Protein AF-A0A7N0VK54-F1 (afdb_monomer_lite)

pLDDT: mean 70.04, std 14.69, range [25.31, 85.12]

Organism: Kalanchoe fedtschenkoi (NCBI:txid63787)

Sequence (113 aa):
MLLTQDEGVKAFLANLTSQLSEWLESGKLQRIVLVIMSKATGEVLERWNFSIETDGEVVEKGVSRGKSDKEIMREIQAIMRQIASSITYLPCLDEPCNSLSDLSDKLHLNVTS

Foldseek 3Di:
DDDDPDPLLVVVVVVVVVVVVVCQLQVNDAKDWDFKAFPVPRHTLDIDIDGDGHDVCCSVVVDDPDDDPVVVVVVVVVVVVVVVVVVVVRPPPPGDIQDSSNVSVVPPDPPPD

Secondary structure (DSSP, 8-state):
------HHHHHHHHHHHHHHHHHHHTT---EEEEEEEBTTT--EEEEEEEE----HHHHHH-------HHHHHHHHHHHHHHHHHHHTTSPP--S-BPPHHHHHHH-S-----

Structure (mmCIF, N/CA/C/O backbone):
data_AF-A0A7N0VK54-F1
#
_entry.id   AF-A0A7N0VK54-F1
#
loop_
_atom_site.group_PDB
_atom_site.id
_atom_site.type_symbol
_atom_site.label_atom_id
_atom_site.label_alt_id
_atom_site.label_comp_id
_atom_site.label_asym_id
_atom_site.label_entity_id
_atom_site.label_seq_id
_atom_site.pdbx_PDB_ins_code
_atom_site.Cartn_x
_atom_site.Cartn_y
_atom_site.Cartn_z
_atom_site.occupancy
_atom_site.B_iso_or_equiv
_atom_site.auth_seq_id
_atom_site.auth_comp_id
_atom_site.auth_asym_id
_atom_site.auth_atom_id
_atom_site.pdbx_PDB_model_num
ATOM 1 N N . MET A 1 1 ? -5.542 15.893 -0.527 1.00 56.19 1 MET A N 1
ATOM 2 C CA . MET A 1 1 ? -4.994 14.628 0.002 1.00 56.19 1 MET A CA 1
ATOM 3 C C . MET A 1 1 ? -4.829 14.822 1.494 1.00 56.19 1 MET A C 1
ATOM 5 O O . MET A 1 1 ? -4.182 15.792 1.869 1.00 56.19 1 MET A O 1
ATOM 9 N N . LEU A 1 2 ? -5.486 14.009 2.324 1.00 61.12 2 LEU A N 1
ATOM 10 C CA . LEU A 1 2 ? -5.244 14.060 3.765 1.00 61.12 2 LEU A CA 1
ATOM 11 C C . LEU A 1 2 ? -3.861 13.471 4.041 1.00 61.12 2 LEU A C 1
ATOM 13 O O . LEU A 1 2 ? -3.521 12.409 3.528 1.00 61.12 2 LEU A O 1
ATOM 17 N N . LEU A 1 3 ? -3.069 14.196 4.817 1.00 70.50 3 LEU A N 1
ATOM 18 C CA . LEU A 1 3 ? -1.756 13.779 5.286 1.00 70.50 3 LEU A CA 1
ATOM 19 C C . LEU A 1 3 ? -1.846 13.649 6.801 1.00 70.50 3 LEU A C 1
ATOM 21 O O . LEU A 1 3 ? -2.445 14.502 7.460 1.00 70.50 3 LEU A O 1
ATOM 25 N N . THR A 1 4 ? -1.265 12.584 7.347 1.00 75.06 4 THR A N 1
ATOM 26 C CA . THR A 1 4 ? -1.141 12.454 8.801 1.00 75.06 4 THR A CA 1
ATOM 27 C C . THR A 1 4 ? -0.277 13.593 9.351 1.00 75.06 4 THR A C 1
ATOM 29 O O . THR A 1 4 ? 0.704 13.996 8.721 1.00 75.06 4 THR A O 1
ATOM 32 N N . GLN A 1 5 ? -0.644 14.128 10.515 1.00 79.62 5 GLN A N 1
ATOM 33 C CA . GLN A 1 5 ? 0.162 15.114 11.245 1.00 79.62 5 GLN A CA 1
ATOM 34 C C . GLN A 1 5 ? 0.949 14.491 12.401 1.00 79.62 5 GLN A C 1
ATOM 36 O O . GLN A 1 5 ? 1.809 15.157 12.964 1.00 79.62 5 GLN A O 1
ATOM 41 N N . ASP A 1 6 ? 0.692 13.222 12.719 1.00 80.75 6 ASP A N 1
ATOM 42 C CA . ASP A 1 6 ? 1.386 12.509 13.784 1.00 80.75 6 ASP A CA 1
ATOM 43 C C . ASP A 1 6 ? 2.809 12.130 13.352 1.00 80.75 6 ASP A C 1
ATOM 45 O O . ASP A 1 6 ? 2.999 11.409 12.370 1.00 80.75 6 ASP A O 1
ATOM 49 N N . GLU A 1 7 ? 3.809 12.629 14.076 1.00 83.25 7 GLU A N 1
ATOM 50 C CA . GLU A 1 7 ? 5.223 12.412 13.750 1.00 83.25 7 GLU A CA 1
ATOM 51 C C . GLU A 1 7 ? 5.658 10.949 13.921 1.00 83.25 7 GLU A C 1
ATOM 53 O O . GLU A 1 7 ? 6.497 10.472 13.157 1.00 83.25 7 GLU A O 1
ATOM 58 N N . GLY A 1 8 ? 5.056 10.202 14.852 1.00 77.19 8 GLY A N 1
ATOM 59 C CA . GLY A 1 8 ? 5.342 8.777 15.036 1.00 77.19 8 GLY A CA 1
ATOM 60 C C . GLY A 1 8 ? 4.877 7.951 13.838 1.00 77.19 8 GLY A C 1
ATOM 61 O O . GLY A 1 8 ? 5.640 7.162 13.279 1.00 77.19 8 GLY A O 1
ATOM 62 N N . VAL A 1 9 ? 3.653 8.199 13.368 1.00 75.12 9 VAL A N 1
ATOM 63 C CA . VAL A 1 9 ? 3.105 7.572 12.160 1.00 75.12 9 VAL A CA 1
ATOM 64 C C . VAL A 1 9 ? 3.897 7.994 10.924 1.00 75.12 9 VAL A C 1
ATOM 66 O O . VAL A 1 9 ? 4.175 7.150 10.075 1.00 75.12 9 VAL A O 1
ATOM 69 N N . LYS A 1 10 ? 4.305 9.266 10.809 1.00 78.75 10 LYS A N 1
ATOM 70 C CA . LYS A 1 10 ? 5.169 9.713 9.703 1.00 78.75 10 LYS A CA 1
ATOM 71 C C . LYS A 1 10 ? 6.501 8.970 9.691 1.00 78.75 10 LYS A C 1
ATOM 73 O O . LYS A 1 10 ? 6.901 8.495 8.632 1.00 78.75 10 LYS A O 1
ATOM 78 N N . ALA A 1 11 ? 7.166 8.843 10.839 1.00 80.94 11 ALA A N 1
ATOM 79 C CA . ALA A 1 11 ? 8.442 8.142 10.951 1.00 80.94 11 ALA A CA 1
ATOM 80 C C . ALA A 1 11 ? 8.306 6.651 10.602 1.00 80.94 11 ALA A C 1
ATOM 82 O O . ALA A 1 11 ? 9.110 6.113 9.840 1.00 80.94 11 ALA A O 1
ATOM 83 N N . PHE A 1 12 ? 7.247 6.001 11.089 1.00 79.81 12 PHE A N 1
ATOM 84 C CA . PHE A 1 12 ? 6.935 4.615 10.751 1.00 79.81 12 PHE A CA 1
ATOM 85 C C . PHE A 1 12 ? 6.685 4.431 9.248 1.00 79.81 12 PHE A C 1
ATOM 87 O O . PHE A 1 12 ? 7.296 3.566 8.619 1.00 79.81 12 PHE A O 1
ATOM 94 N N . LEU A 1 13 ? 5.843 5.281 8.649 1.00 81.00 13 LEU A N 1
ATOM 95 C CA . LEU A 1 13 ? 5.578 5.258 7.210 1.00 81.00 13 LEU A CA 1
ATOM 96 C C . LEU A 1 13 ? 6.841 5.540 6.397 1.00 81.00 13 LEU A C 1
ATOM 98 O O . LEU A 1 13 ? 7.041 4.896 5.372 1.00 81.00 13 LEU A O 1
ATOM 102 N N . ALA A 1 14 ? 7.711 6.449 6.840 1.00 81.56 14 ALA A N 1
ATOM 103 C CA . ALA A 1 14 ? 8.974 6.732 6.166 1.00 81.56 14 ALA A CA 1
ATOM 104 C C . ALA A 1 14 ? 9.902 5.506 6.170 1.00 81.56 14 ALA A C 1
ATOM 106 O O . ALA A 1 14 ? 10.429 5.134 5.121 1.00 81.56 14 ALA A O 1
ATOM 107 N N . ASN A 1 15 ? 10.041 4.831 7.316 1.00 82.50 15 ASN A N 1
ATOM 108 C CA . ASN A 1 15 ? 10.852 3.619 7.426 1.00 82.50 15 ASN A CA 1
ATOM 109 C C . ASN A 1 15 ? 10.288 2.464 6.581 1.00 82.50 15 ASN A C 1
ATOM 111 O O . ASN A 1 15 ? 11.037 1.780 5.885 1.00 82.50 15 ASN A O 1
ATOM 115 N N . LEU A 1 16 ? 8.964 2.278 6.589 1.00 83.62 16 LEU A N 1
ATOM 116 C CA . LEU A 1 16 ? 8.302 1.307 5.716 1.00 83.62 16 LEU A CA 1
ATOM 117 C C . LEU A 1 16 ? 8.508 1.644 4.238 1.00 83.62 16 LEU A C 1
ATOM 119 O O . LEU A 1 16 ? 8.867 0.770 3.459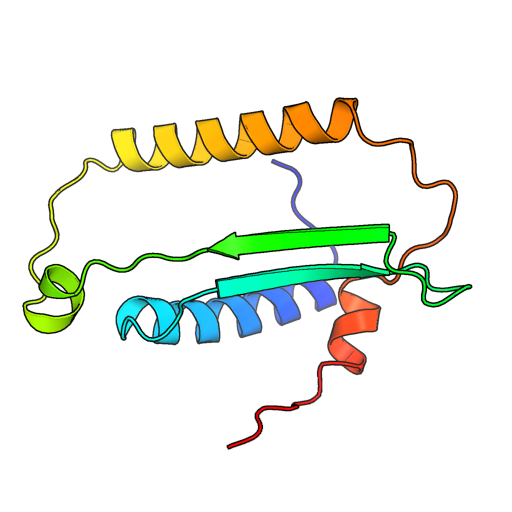 1.00 83.62 16 LEU A O 1
ATOM 123 N N . THR A 1 17 ? 8.313 2.903 3.846 1.00 83.25 17 THR A N 1
ATOM 124 C CA . THR A 1 17 ? 8.444 3.332 2.445 1.00 83.25 17 THR A CA 1
ATOM 125 C C . THR A 1 17 ? 9.870 3.125 1.937 1.00 83.25 17 THR A C 1
ATOM 127 O O . THR A 1 17 ? 10.047 2.715 0.795 1.00 83.25 17 THR A O 1
ATOM 130 N N . SER A 1 18 ? 10.879 3.323 2.792 1.00 83.75 18 SER A N 1
ATOM 131 C CA . SER A 1 18 ? 12.278 3.024 2.465 1.00 83.75 18 SER A CA 1
ATOM 132 C C . SER A 1 18 ? 12.483 1.547 2.110 1.00 83.75 18 SER A C 1
ATOM 134 O O . SER A 1 18 ? 13.074 1.243 1.077 1.00 83.75 18 SER A O 1
ATOM 136 N N . GLN A 1 19 ? 11.966 0.626 2.930 1.00 80.62 19 GLN A N 1
ATOM 137 C CA . GLN A 1 19 ? 12.074 -0.819 2.676 1.00 80.62 19 GLN A CA 1
ATOM 138 C C . GLN A 1 19 ? 11.270 -1.242 1.441 1.00 80.62 19 GLN A C 1
ATOM 140 O O . GLN A 1 19 ? 11.725 -2.049 0.632 1.00 80.62 19 GLN A O 1
ATOM 145 N N . LEU A 1 20 ? 10.082 -0.658 1.260 1.00 83.25 20 LEU A N 1
AT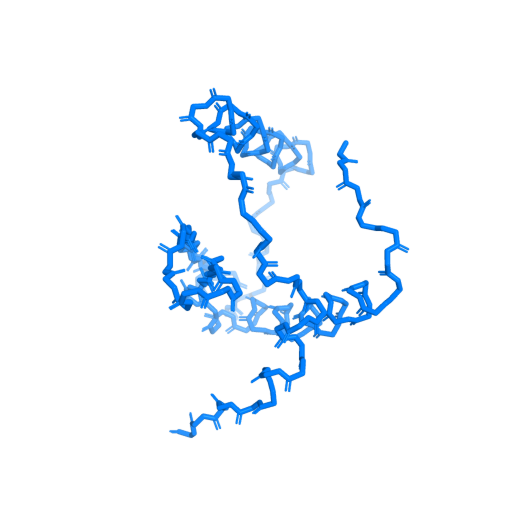OM 146 C CA . LEU A 1 20 ? 9.246 -0.919 0.093 1.00 83.25 20 LEU A CA 1
ATOM 147 C C . LEU A 1 20 ? 9.917 -0.457 -1.204 1.00 83.25 20 LEU A C 1
ATOM 149 O O . LEU A 1 20 ? 9.805 -1.168 -2.197 1.00 83.25 20 LEU A O 1
ATOM 153 N N . SER A 1 21 ? 10.628 0.678 -1.205 1.00 82.81 21 SER A N 1
ATOM 154 C CA . SER A 1 21 ? 11.370 1.153 -2.385 1.00 82.81 21 SER A CA 1
ATOM 155 C C . SER A 1 21 ? 12.420 0.133 -2.821 1.00 82.81 21 SER A C 1
ATOM 157 O O . SER A 1 21 ? 12.451 -0.252 -3.986 1.00 82.81 21 SER A O 1
ATOM 159 N N . GLU A 1 22 ? 13.206 -0.392 -1.878 1.00 83.31 22 GLU A N 1
ATOM 160 C CA . GLU A 1 22 ? 14.231 -1.404 -2.163 1.00 83.31 22 GLU A CA 1
ATOM 161 C C . GLU A 1 22 ? 13.622 -2.700 -2.736 1.00 83.31 22 GLU A C 1
ATOM 163 O O . GLU A 1 22 ? 14.136 -3.296 -3.691 1.00 83.31 22 GLU A O 1
ATOM 168 N N . TRP A 1 23 ? 12.488 -3.149 -2.192 1.00 83.69 23 TRP A N 1
ATOM 169 C CA . TRP A 1 23 ? 11.810 -4.352 -2.683 1.00 83.69 23 TRP A CA 1
ATOM 170 C C . TRP A 1 23 ? 11.083 -4.145 -4.014 1.00 83.69 23 TRP A C 1
ATOM 172 O O . TRP A 1 23 ? 10.975 -5.092 -4.796 1.00 83.69 23 TRP A O 1
ATOM 182 N N . LEU A 1 24 ? 10.603 -2.931 -4.288 1.00 82.06 24 LEU A N 1
ATOM 183 C CA . LEU A 1 24 ? 10.023 -2.555 -5.578 1.00 82.06 24 LEU A CA 1
ATOM 184 C C . LEU A 1 24 ? 11.093 -2.509 -6.670 1.00 82.06 24 LEU A C 1
ATOM 186 O O . LEU A 1 24 ? 10.901 -3.105 -7.726 1.00 82.06 24 LEU A O 1
ATOM 190 N N . GLU A 1 25 ? 12.226 -1.859 -6.401 1.00 80.19 25 GLU A N 1
ATOM 191 C CA . GLU A 1 25 ? 13.346 -1.737 -7.343 1.00 80.19 25 GLU A CA 1
ATOM 192 C C . GLU A 1 25 ? 13.973 -3.094 -7.667 1.00 80.19 25 GLU A C 1
ATOM 194 O O . GLU A 1 25 ? 14.290 -3.378 -8.819 1.00 80.19 25 GLU A O 1
ATOM 199 N N . SER A 1 26 ? 14.089 -3.972 -6.667 1.00 80.19 26 SER A N 1
ATOM 200 C CA . SER A 1 26 ? 14.567 -5.344 -6.870 1.00 80.19 26 SER A CA 1
ATOM 201 C C . SER A 1 26 ? 13.515 -6.294 -7.457 1.00 80.19 26 SER A C 1
ATOM 203 O O . SER A 1 26 ? 13.814 -7.468 -7.677 1.00 80.19 26 SER A O 1
ATOM 205 N N . GLY A 1 27 ? 12.281 -5.828 -7.685 1.00 79.56 27 GLY A N 1
ATOM 206 C CA . GLY A 1 27 ? 11.183 -6.636 -8.219 1.00 79.56 27 GLY A CA 1
ATOM 207 C C . GLY A 1 27 ? 10.682 -7.743 -7.284 1.00 79.56 27 GLY A C 1
ATOM 208 O O . GLY A 1 27 ? 9.922 -8.606 -7.716 1.00 79.56 27 GLY A O 1
ATOM 209 N N . LYS A 1 28 ? 11.091 -7.743 -6.009 1.00 78.62 28 LYS A N 1
ATOM 210 C CA . LYS A 1 28 ? 10.765 -8.789 -5.023 1.00 78.62 28 LYS A CA 1
ATOM 211 C C . LYS A 1 28 ? 9.405 -8.591 -4.356 1.00 78.62 28 LYS A C 1
ATOM 213 O O . LYS A 1 28 ? 8.879 -9.520 -3.745 1.00 78.62 28 LYS A O 1
ATOM 218 N N . LEU A 1 29 ? 8.835 -7.392 -4.448 1.00 82.69 29 LEU A N 1
ATOM 219 C CA . LEU A 1 29 ? 7.559 -7.072 -3.824 1.00 82.69 29 LEU A CA 1
ATOM 220 C C . LEU A 1 29 ? 6.374 -7.490 -4.705 1.00 82.69 29 LEU A C 1
ATOM 222 O O . LEU A 1 29 ? 6.137 -6.897 -5.750 1.00 82.69 29 LEU A O 1
ATOM 226 N N . GLN A 1 30 ? 5.597 -8.472 -4.244 1.00 82.88 30 GLN A N 1
ATOM 227 C CA . GLN A 1 30 ? 4.438 -9.001 -4.984 1.00 82.88 30 GLN A CA 1
ATOM 228 C C . GLN A 1 30 ? 3.084 -8.557 -4.415 1.00 82.88 30 GLN A C 1
ATOM 230 O O . GLN A 1 30 ? 2.077 -8.533 -5.123 1.00 82.88 30 GLN A O 1
ATOM 235 N N . ARG A 1 31 ? 3.013 -8.248 -3.114 1.00 85.12 31 ARG A N 1
ATOM 236 C CA . ARG A 1 31 ? 1.753 -7.897 -2.448 1.0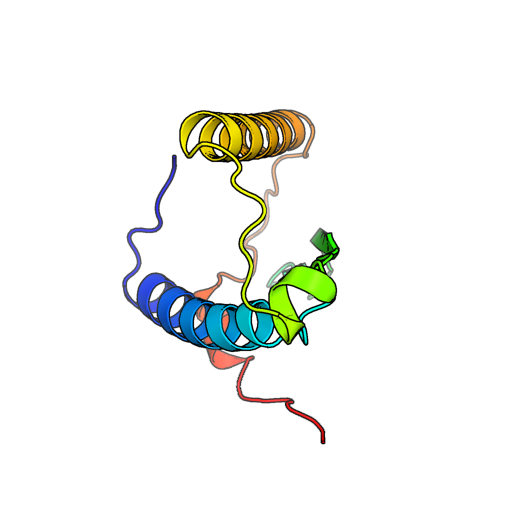0 85.12 31 ARG A CA 1
ATOM 237 C C . ARG A 1 31 ? 1.985 -7.103 -1.168 1.00 85.12 31 ARG A C 1
ATOM 239 O O . ARG A 1 31 ? 2.834 -7.476 -0.366 1.00 85.12 31 ARG A O 1
ATOM 246 N N . ILE A 1 32 ? 1.161 -6.083 -0.938 1.00 84.00 32 ILE A N 1
ATOM 247 C CA . ILE A 1 32 ? 1.018 -5.400 0.355 1.00 84.00 32 ILE A CA 1
ATOM 248 C C . ILE A 1 32 ? -0.401 -5.643 0.870 1.00 84.00 32 ILE A C 1
ATOM 250 O O . ILE A 1 32 ? -1.367 -5.492 0.125 1.00 84.00 32 ILE A O 1
ATOM 254 N N . VAL A 1 33 ? -0.540 -6.010 2.145 1.00 83.44 33 VAL A N 1
ATOM 255 C CA . VAL A 1 33 ? -1.846 -6.166 2.798 1.00 83.44 33 VAL A CA 1
ATOM 256 C C . VAL A 1 33 ? -1.926 -5.222 3.991 1.00 83.44 33 VAL A C 1
ATOM 258 O O . VAL A 1 33 ? -1.143 -5.350 4.927 1.00 83.44 33 VAL A O 1
ATOM 261 N N . LEU A 1 34 ? -2.881 -4.292 3.969 1.00 79.56 34 LEU A N 1
ATOM 262 C CA . LEU A 1 34 ? -3.190 -3.416 5.098 1.00 79.56 34 LEU A CA 1
ATOM 263 C C . LEU A 1 34 ? -4.444 -3.938 5.800 1.00 79.56 34 LEU A C 1
ATOM 265 O O . LEU A 1 34 ? -5.506 -4.050 5.189 1.00 79.56 34 LEU A O 1
ATOM 269 N N . VAL A 1 35 ? -4.314 -4.269 7.081 1.00 79.75 35 VAL A N 1
ATOM 270 C CA . VAL A 1 35 ? -5.414 -4.779 7.905 1.00 79.75 35 VAL A CA 1
ATOM 271 C C . VAL A 1 35 ? -5.764 -3.737 8.959 1.00 79.75 35 VAL A C 1
ATOM 273 O O . VAL A 1 35 ? -4.905 -3.333 9.739 1.00 79.75 35 VAL A O 1
ATOM 276 N N . ILE A 1 36 ? -7.028 -3.328 8.992 1.00 80.12 36 ILE A N 1
ATOM 277 C CA . ILE A 1 36 ? -7.595 -2.458 10.020 1.00 80.12 36 ILE A CA 1
ATOM 278 C C . ILE A 1 36 ? -8.423 -3.341 10.944 1.00 80.12 36 ILE A C 1
ATOM 280 O O . ILE A 1 36 ? -9.303 -4.072 10.491 1.00 80.12 36 ILE A O 1
ATOM 284 N N . MET A 1 37 ? -8.115 -3.304 12.239 1.00 79.06 37 MET A N 1
ATOM 285 C CA . MET A 1 37 ? -8.766 -4.143 13.247 1.00 79.06 37 MET A CA 1
ATOM 286 C C . MET A 1 37 ? -9.306 -3.294 14.394 1.00 79.06 37 MET A C 1
ATOM 288 O O . MET A 1 37 ? -8.647 -2.328 14.803 1.00 79.06 37 MET A O 1
ATOM 292 N N . SER A 1 38 ? -10.452 -3.692 14.951 1.00 75.69 38 SER A N 1
ATOM 293 C CA . SER A 1 38 ? -11.008 -3.095 16.169 1.00 75.69 38 SER A CA 1
ATOM 294 C C . SER A 1 38 ? -10.044 -3.308 17.335 1.00 75.69 38 SER A C 1
ATOM 296 O O . SER A 1 38 ? -9.495 -4.399 17.526 1.00 75.69 38 SER A O 1
ATOM 298 N N . LYS A 1 39 ? -9.813 -2.259 18.129 1.00 73.19 39 LYS A N 1
ATOM 299 C CA . LYS A 1 39 ? -8.957 -2.344 19.319 1.00 73.19 39 LYS A CA 1
ATOM 300 C C . LYS A 1 39 ? -9.633 -3.112 20.455 1.00 73.19 39 LYS A C 1
ATOM 302 O O . LYS A 1 39 ? -8.943 -3.749 21.245 1.00 73.19 39 LYS A O 1
ATOM 307 N N . ALA A 1 40 ? -10.964 -3.058 20.523 1.00 74.56 40 ALA A N 1
ATOM 308 C CA . ALA A 1 40 ? -11.750 -3.673 21.587 1.00 74.56 40 ALA A CA 1
ATOM 309 C C . ALA A 1 40 ? -11.945 -5.180 21.375 1.00 74.56 40 ALA A C 1
ATOM 311 O O . ALA A 1 40 ? -11.774 -5.958 22.311 1.00 74.56 40 ALA A O 1
ATOM 312 N N . THR A 1 41 ? -12.281 -5.593 20.149 1.00 78.06 41 THR A N 1
ATOM 313 C CA . THR A 1 41 ? -12.639 -6.989 19.844 1.00 78.06 41 THR A CA 1
ATOM 314 C C . THR A 1 41 ? -11.520 -7.766 19.154 1.00 78.06 41 THR A C 1
ATOM 316 O O . THR A 1 41 ? -11.536 -8.994 19.153 1.00 78.06 41 THR A O 1
ATOM 319 N N . GLY A 1 42 ? -10.539 -7.074 18.561 1.00 76.88 42 GLY A N 1
ATOM 320 C CA . GLY A 1 42 ? -9.533 -7.694 17.694 1.00 76.88 42 GLY A CA 1
ATOM 321 C C . GLY A 1 42 ? -10.087 -8.154 16.341 1.00 76.88 42 GLY A C 1
ATOM 322 O O . GLY A 1 42 ? -9.371 -8.802 15.580 1.00 76.88 42 GLY A O 1
ATOM 323 N N . GLU A 1 43 ? -11.344 -7.832 16.029 1.00 77.56 43 GLU A N 1
ATOM 324 C CA . GLU A 1 43 ? -11.982 -8.185 14.765 1.00 77.56 43 GLU A CA 1
ATOM 325 C C . GLU A 1 43 ? -11.388 -7.386 13.601 1.00 77.56 43 GLU A C 1
ATOM 327 O O . GLU A 1 43 ? -11.075 -6.201 13.736 1.00 77.56 43 GLU A O 1
ATOM 332 N N . VAL A 1 44 ? -11.236 -8.034 12.444 1.00 77.75 44 VAL A N 1
ATOM 333 C CA . VAL A 1 44 ? -10.791 -7.380 11.209 1.00 77.75 44 VAL A CA 1
ATOM 334 C C . VAL A 1 44 ? -11.958 -6.598 10.620 1.00 77.75 44 VAL A C 1
ATOM 336 O O . VAL A 1 44 ? -12.896 -7.190 10.099 1.00 77.75 44 VAL A O 1
ATOM 339 N N . LEU A 1 45 ? -11.860 -5.273 10.672 1.00 78.50 45 LEU A N 1
ATOM 340 C CA . LEU A 1 45 ? -12.856 -4.357 10.125 1.00 78.50 45 LEU A CA 1
ATOM 341 C C . LEU A 1 45 ? -12.628 -4.138 8.630 1.00 78.50 45 LEU A C 1
ATOM 343 O O . LEU A 1 45 ? -13.566 -4.175 7.841 1.00 78.50 45 LEU A O 1
ATOM 347 N N . GLU A 1 46 ? -11.367 -3.972 8.221 1.00 76.19 46 GLU A N 1
ATOM 348 C CA . GLU A 1 46 ? -11.014 -3.810 6.813 1.00 76.19 46 GLU A CA 1
ATOM 349 C C . GLU A 1 46 ? -9.730 -4.558 6.462 1.00 76.19 46 GLU A C 1
ATOM 351 O O . GLU A 1 46 ? -8.785 -4.647 7.250 1.00 76.19 46 GLU A O 1
ATOM 356 N N . ARG A 1 47 ? -9.675 -5.086 5.238 1.00 81.31 47 ARG A N 1
ATOM 357 C CA . ARG A 1 47 ? -8.482 -5.730 4.686 1.00 81.31 47 ARG A CA 1
ATOM 358 C C . ARG A 1 47 ? -8.278 -5.287 3.247 1.00 81.31 47 ARG A C 1
ATOM 360 O O . ARG A 1 47 ? -8.987 -5.717 2.341 1.00 81.31 47 ARG A O 1
ATOM 367 N N . TRP A 1 48 ? -7.253 -4.479 3.045 1.00 79.94 48 TRP A N 1
ATOM 368 C CA . TRP A 1 48 ? -6.883 -3.930 1.754 1.00 79.94 48 TRP A CA 1
ATOM 369 C C . TRP A 1 48 ? -5.734 -4.745 1.179 1.00 79.94 48 TRP A C 1
ATOM 371 O O . TRP A 1 48 ? -4.648 -4.785 1.752 1.00 79.94 48 TRP A O 1
ATOM 381 N N . ASN A 1 49 ? -5.985 -5.414 0.055 1.00 82.88 49 ASN A N 1
ATOM 382 C CA . ASN A 1 49 ? -4.981 -6.202 -0.650 1.00 82.88 49 ASN A CA 1
ATOM 383 C C . ASN A 1 49 ? -4.510 -5.432 -1.883 1.00 82.88 49 ASN A C 1
ATOM 385 O O . ASN A 1 49 ? -5.278 -5.228 -2.821 1.00 82.88 49 ASN A O 1
ATOM 389 N N . PHE A 1 50 ? -3.240 -5.051 -1.895 1.00 81.69 50 PHE A N 1
ATOM 390 C CA . PHE A 1 50 ? -2.582 -4.408 -3.023 1.00 81.69 50 PHE A CA 1
ATOM 391 C C . PHE A 1 50 ? -1.682 -5.438 -3.700 1.00 81.69 50 PHE A C 1
ATOM 393 O O . PHE A 1 50 ? -0.660 -5.832 -3.140 1.00 81.69 50 PHE A O 1
ATOM 400 N N . SER A 1 51 ? -2.083 -5.917 -4.878 1.00 84.12 51 SER A N 1
ATOM 401 C CA . SER A 1 51 ? -1.226 -6.756 -5.722 1.00 84.12 51 SER A CA 1
ATOM 402 C C . SER A 1 51 ? -0.252 -5.864 -6.481 1.00 84.12 51 SER A C 1
ATOM 404 O O . SER A 1 51 ? -0.660 -4.828 -7.004 1.00 84.12 51 SER A O 1
ATOM 406 N N . ILE A 1 52 ? 1.019 -6.248 -6.515 1.00 84.75 52 ILE A N 1
ATOM 407 C CA . ILE A 1 52 ? 2.085 -5.473 -7.143 1.00 84.75 52 ILE A CA 1
ATOM 408 C C . ILE A 1 52 ? 2.693 -6.329 -8.241 1.00 84.75 52 ILE A C 1
ATOM 410 O O . ILE A 1 52 ? 3.133 -7.452 -8.002 1.00 84.75 52 ILE A O 1
ATOM 414 N N . GLU A 1 53 ? 2.688 -5.781 -9.448 1.00 81.69 53 GLU A N 1
ATOM 415 C CA . GLU A 1 53 ? 3.259 -6.405 -10.632 1.00 81.69 53 GLU A CA 1
ATOM 416 C C . GLU A 1 53 ? 4.402 -5.523 -11.119 1.00 81.69 53 GLU A C 1
ATOM 418 O O . GLU A 1 53 ? 4.202 -4.374 -11.520 1.00 81.69 53 GLU A O 1
ATOM 423 N N . THR A 1 54 ? 5.617 -6.054 -11.033 1.00 77.56 54 THR A N 1
ATOM 424 C CA . THR A 1 54 ? 6.829 -5.417 -11.539 1.00 77.56 54 THR A CA 1
ATOM 425 C C . THR A 1 54 ? 7.190 -6.022 -12.888 1.00 77.56 54 THR A C 1
ATOM 427 O O . THR A 1 54 ? 7.096 -7.230 -13.110 1.00 77.56 54 THR A O 1
ATOM 430 N N . ASP A 1 55 ? 7.589 -5.166 -13.824 1.00 77.56 55 ASP A N 1
ATOM 431 C CA . ASP A 1 55 ? 8.021 -5.610 -15.142 1.00 77.56 55 ASP A CA 1
ATOM 432 C C . ASP A 1 55 ? 9.454 -6.147 -15.050 1.00 77.56 55 ASP A C 1
ATOM 434 O O . ASP A 1 55 ? 10.408 -5.378 -14.916 1.00 77.56 55 ASP A O 1
ATOM 438 N N . GLY A 1 56 ? 9.603 -7.472 -15.107 1.00 68.94 56 GLY A N 1
ATOM 439 C CA . GLY A 1 56 ? 10.901 -8.139 -14.999 1.00 68.94 56 GLY A CA 1
ATOM 440 C C . GLY A 1 56 ? 11.920 -7.666 -16.041 1.00 68.94 56 GLY A C 1
ATOM 441 O O . GLY A 1 56 ? 13.111 -7.628 -15.744 1.00 68.94 56 GLY A O 1
ATOM 442 N N . GLU A 1 57 ? 11.483 -7.213 -17.225 1.00 68.31 57 GLU A N 1
ATOM 443 C CA . GLU A 1 57 ? 12.409 -6.653 -18.216 1.00 68.31 57 GLU A CA 1
ATOM 444 C C . GLU A 1 57 ? 13.005 -5.315 -17.767 1.00 68.31 57 GLU A C 1
ATOM 446 O O . GLU A 1 57 ? 14.167 -5.034 -18.059 1.00 68.31 57 GLU A O 1
ATOM 451 N N . VAL A 1 58 ? 12.229 -4.495 -17.053 1.00 71.25 58 VAL A N 1
ATOM 452 C CA . VAL A 1 58 ? 12.688 -3.211 -16.505 1.00 71.25 58 VAL A CA 1
ATOM 453 C C . VAL A 1 58 ? 13.631 -3.451 -15.328 1.00 71.25 58 VAL A C 1
ATOM 455 O O . VAL A 1 58 ? 14.657 -2.782 -15.231 1.00 71.25 58 VAL A O 1
ATOM 458 N N . VAL A 1 59 ? 13.320 -4.436 -14.480 1.00 68.81 59 VAL A N 1
ATOM 459 C CA . VAL A 1 59 ? 14.142 -4.814 -13.319 1.00 68.81 59 VAL A CA 1
ATOM 460 C C . VAL A 1 59 ? 15.496 -5.391 -13.753 1.00 68.81 59 VAL A C 1
ATOM 462 O O . VAL A 1 59 ? 16.520 -5.024 -13.186 1.00 68.81 59 VAL A O 1
ATOM 465 N N . GLU A 1 60 ? 15.538 -6.246 -14.783 1.00 66.44 60 GLU A N 1
ATOM 466 C CA . GLU A 1 60 ? 16.794 -6.869 -15.233 1.00 66.44 60 GLU A CA 1
ATOM 467 C C . GLU A 1 60 ? 17.626 -5.996 -16.179 1.00 66.44 60 GLU A C 1
ATOM 469 O O . GLU A 1 60 ? 18.855 -6.016 -16.113 1.00 66.44 60 GLU A O 1
ATOM 474 N N . LYS A 1 61 ? 16.987 -5.243 -17.086 1.00 67.06 61 LYS A N 1
ATOM 475 C CA . LYS A 1 61 ? 17.705 -4.467 -18.117 1.00 67.06 61 LYS A CA 1
ATOM 476 C C . LYS A 1 61 ? 17.870 -2.991 -17.756 1.00 67.06 61 LYS A C 1
ATOM 478 O O . LYS A 1 61 ? 18.569 -2.280 -18.474 1.00 67.06 61 LYS A O 1
ATOM 483 N N . GLY A 1 62 ? 17.207 -2.505 -16.703 1.00 62.50 62 GLY A N 1
ATOM 484 C CA . GLY A 1 62 ? 17.218 -1.092 -16.307 1.00 62.50 62 GLY A CA 1
ATOM 485 C C . GLY A 1 62 ? 16.606 -0.145 -17.348 1.00 62.50 62 GLY A C 1
ATOM 486 O O . GLY A 1 62 ? 16.746 1.072 -17.239 1.00 62.50 62 GLY A O 1
ATOM 487 N N . VAL A 1 63 ? 15.948 -0.677 -18.383 1.00 58.50 63 VAL A N 1
ATOM 488 C CA . VAL A 1 63 ? 15.340 0.127 -19.446 1.00 58.50 63 VAL A CA 1
ATOM 489 C C . VAL A 1 63 ? 13.952 0.535 -18.983 1.00 58.50 63 VAL A C 1
ATOM 491 O O . VAL A 1 63 ? 13.019 -0.265 -19.015 1.00 58.50 63 VAL A O 1
ATOM 494 N N . SER A 1 64 ? 13.799 1.784 -18.548 1.00 63.22 64 SER A N 1
ATOM 495 C CA . SER A 1 64 ? 12.484 2.322 -18.213 1.00 63.22 64 SER A CA 1
ATOM 496 C C . SER A 1 64 ? 11.603 2.354 -19.466 1.00 63.22 64 SE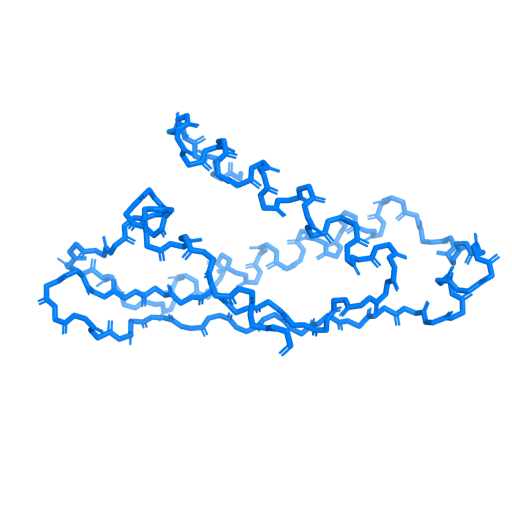R A C 1
ATOM 498 O O . SER A 1 64 ? 11.931 2.972 -20.481 1.00 63.22 64 SER A O 1
ATOM 500 N N . ARG A 1 65 ? 10.445 1.684 -19.415 1.00 62.62 65 ARG A N 1
ATOM 501 C CA . ARG A 1 65 ? 9.374 1.938 -20.385 1.00 62.62 65 ARG A CA 1
ATOM 502 C C . ARG A 1 65 ? 8.866 3.346 -20.088 1.00 62.62 65 ARG A C 1
ATOM 504 O O . ARG A 1 65 ? 8.202 3.560 -19.080 1.00 62.62 65 ARG A O 1
ATOM 511 N N . GLY A 1 66 ? 9.269 4.313 -20.910 1.00 58.69 66 GLY A N 1
ATOM 512 C CA . GLY A 1 66 ? 8.981 5.732 -20.714 1.00 58.69 66 GLY A CA 1
ATOM 513 C C . GLY A 1 66 ? 7.483 6.034 -20.744 1.00 58.69 66 GLY A C 1
ATOM 514 O O . GLY A 1 66 ? 6.951 6.412 -21.783 1.00 58.69 66 GLY A O 1
ATOM 515 N N . LYS A 1 67 ? 6.801 5.883 -19.606 1.00 72.12 67 LYS A N 1
ATOM 516 C CA . LYS A 1 67 ? 5.526 6.553 -19.343 1.00 72.12 67 LYS A CA 1
ATOM 517 C C . LYS A 1 67 ? 5.824 7.995 -18.959 1.00 72.12 67 LYS A C 1
ATOM 519 O O . LYS A 1 67 ? 6.769 8.260 -18.219 1.00 72.12 67 LYS A O 1
ATOM 524 N N . SER A 1 68 ? 5.022 8.933 -19.448 1.00 77.38 68 SER A N 1
ATOM 525 C CA . SER A 1 68 ? 5.176 10.327 -19.037 1.00 77.38 68 SER A CA 1
ATOM 526 C C . SER A 1 68 ?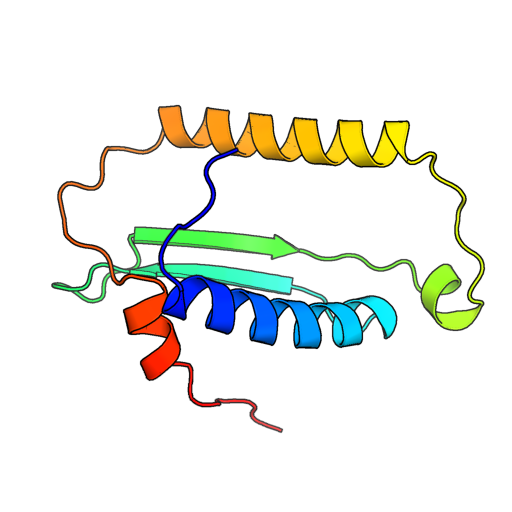 4.728 10.516 -17.583 1.00 77.38 68 SER A C 1
ATOM 528 O O . SER A 1 68 ? 3.736 9.919 -17.158 1.00 77.38 68 SER A O 1
ATOM 530 N N . ASP A 1 69 ? 5.374 11.420 -16.839 1.00 77.69 69 ASP A N 1
ATOM 531 C CA . ASP A 1 69 ? 4.950 11.784 -15.474 1.00 77.69 69 ASP A CA 1
ATOM 532 C C . ASP A 1 69 ? 3.463 12.166 -15.420 1.00 77.69 69 ASP A C 1
ATOM 534 O O . ASP A 1 69 ? 2.755 11.871 -14.459 1.00 77.69 69 ASP A O 1
ATOM 538 N N . LYS A 1 70 ? 2.950 12.778 -16.496 1.00 77.06 70 LYS A N 1
ATOM 539 C CA . LYS A 1 70 ? 1.536 13.148 -16.629 1.00 77.06 70 LYS A CA 1
ATOM 540 C C . LYS A 1 70 ? 0.605 11.937 -16.637 1.00 77.06 70 LYS A C 1
ATOM 542 O O . LYS A 1 70 ? -0.478 12.021 -16.062 1.00 77.06 70 LYS A O 1
ATOM 547 N N . GLU A 1 71 ? 0.978 10.847 -17.297 1.00 76.88 71 GLU A N 1
ATOM 548 C CA . GLU A 1 71 ? 0.186 9.612 -17.303 1.00 76.88 71 GLU A CA 1
ATOM 549 C C . GLU A 1 71 ? 0.244 8.919 -15.946 1.00 76.88 71 GLU A C 1
ATOM 551 O O . GLU A 1 71 ? -0.806 8.572 -15.409 1.00 76.88 71 GL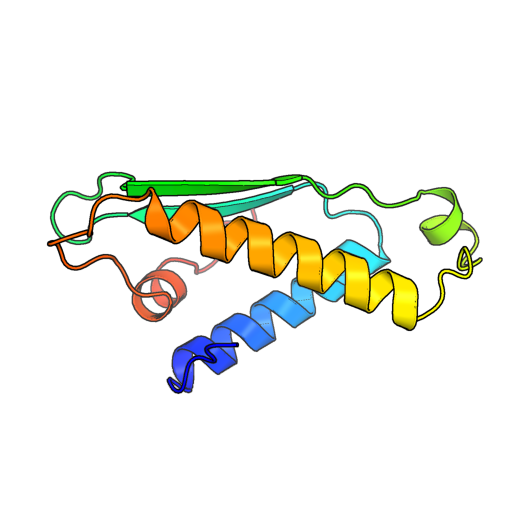U A O 1
ATOM 556 N N . ILE A 1 72 ? 1.432 8.843 -15.337 1.00 81.19 72 ILE A N 1
ATOM 557 C CA . ILE A 1 72 ? 1.621 8.282 -13.991 1.00 81.19 72 ILE A CA 1
ATOM 558 C C . ILE A 1 72 ? 0.755 9.039 -12.975 1.00 81.19 72 ILE A C 1
ATOM 560 O O . ILE A 1 72 ? -0.021 8.438 -12.231 1.00 81.19 72 ILE A O 1
ATOM 564 N N . MET A 1 73 ? 0.806 10.374 -12.980 1.00 75.81 73 MET A N 1
ATOM 565 C CA . MET A 1 73 ? -0.008 11.190 -12.077 1.00 75.81 73 MET A CA 1
ATOM 566 C C . MET A 1 73 ? -1.512 11.024 -12.322 1.00 75.81 73 MET A C 1
ATOM 568 O O . MET A 1 73 ? -2.288 11.053 -11.365 1.00 75.81 73 MET A O 1
ATOM 572 N N . ARG A 1 74 ? -1.954 10.839 -13.575 1.00 80.19 74 ARG A N 1
ATOM 573 C CA . ARG A 1 74 ? -3.372 10.576 -13.879 1.00 80.19 74 ARG A CA 1
ATOM 574 C C . ARG A 1 74 ? -3.828 9.224 -13.345 1.00 80.19 74 ARG A C 1
ATOM 576 O O . ARG A 1 74 ? -4.918 9.166 -12.777 1.00 80.19 74 ARG A O 1
ATOM 583 N N . GLU A 1 75 ? -3.020 8.178 -13.511 1.00 80.69 75 GLU A N 1
ATOM 584 C CA . GLU A 1 75 ? -3.295 6.840 -12.975 1.00 80.69 75 GLU A CA 1
ATOM 585 C C . GLU A 1 75 ? -3.386 6.890 -11.439 1.00 80.69 75 GLU A C 1
ATOM 587 O O . GLU A 1 75 ? -4.405 6.486 -10.876 1.00 80.69 75 GLU A O 1
ATOM 592 N N . ILE A 1 76 ? -2.412 7.517 -10.761 1.00 82.56 76 ILE A N 1
ATOM 593 C CA . ILE A 1 76 ? -2.432 7.717 -9.298 1.00 82.56 76 ILE A CA 1
ATOM 594 C C . ILE A 1 76 ? -3.692 8.474 -8.864 1.00 82.56 76 ILE A C 1
ATOM 596 O O . ILE A 1 76 ? -4.369 8.083 -7.913 1.00 82.56 76 ILE A O 1
ATOM 600 N N . GLN A 1 77 ? -4.049 9.555 -9.563 1.00 77.44 77 GLN A N 1
ATOM 601 C CA . GLN A 1 77 ? -5.259 10.309 -9.246 1.00 77.44 77 GLN A CA 1
ATOM 602 C C . GLN A 1 77 ? -6.541 9.494 -9.449 1.00 77.44 77 GLN A C 1
ATOM 604 O O . GLN A 1 77 ? -7.502 9.688 -8.705 1.00 77.44 77 GLN A O 1
ATOM 609 N N . ALA A 1 78 ? -6.593 8.620 -10.455 1.00 80.12 78 ALA A N 1
ATOM 610 C CA . ALA A 1 78 ? -7.736 7.742 -10.677 1.00 80.12 78 ALA A CA 1
ATOM 611 C C . ALA A 1 78 ? -7.883 6.736 -9.529 1.00 80.12 78 ALA A C 1
ATOM 613 O O . ALA A 1 78 ? -8.979 6.617 -8.984 1.00 80.12 78 ALA A O 1
ATOM 614 N N . ILE A 1 79 ? -6.777 6.125 -9.091 1.00 80.94 79 ILE A N 1
ATOM 615 C CA . ILE A 1 79 ? -6.747 5.232 -7.924 1.00 80.94 79 ILE A CA 1
ATOM 616 C C . ILE A 1 79 ? -7.214 5.981 -6.669 1.00 80.94 79 ILE A C 1
ATOM 618 O O . ILE A 1 79 ? -8.102 5.511 -5.964 1.00 80.94 79 ILE A O 1
ATOM 622 N N . MET A 1 80 ? -6.706 7.192 -6.424 1.00 78.94 80 MET A N 1
ATOM 623 C CA . MET A 1 80 ? -7.123 8.009 -5.277 1.00 78.94 80 MET A CA 1
ATOM 624 C C . MET A 1 80 ? -8.614 8.362 -5.307 1.00 78.94 80 MET A C 1
ATOM 626 O O . MET A 1 80 ? -9.274 8.337 -4.270 1.00 78.94 80 MET A O 1
ATOM 630 N N . ARG A 1 81 ? -9.172 8.670 -6.486 1.00 76.38 81 ARG A N 1
ATOM 631 C CA . ARG A 1 81 ? -10.617 8.905 -6.644 1.00 76.38 81 ARG A CA 1
ATOM 632 C C . ARG A 1 81 ? -11.427 7.640 -6.396 1.00 76.38 81 ARG A C 1
ATOM 634 O O . ARG A 1 81 ? -12.481 7.725 -5.777 1.00 76.38 81 ARG A O 1
ATOM 641 N N . GLN A 1 82 ? -10.938 6.490 -6.845 1.00 77.69 82 GLN A N 1
ATOM 642 C CA . GLN A 1 82 ? -11.588 5.208 -6.608 1.00 77.69 82 GLN A CA 1
ATOM 643 C C . GLN A 1 82 ? -11.617 4.878 -5.109 1.00 77.69 82 GLN A C 1
ATOM 645 O O . GLN A 1 82 ? -12.687 4.563 -4.595 1.00 77.69 82 GLN A O 1
ATOM 650 N N . ILE A 1 83 ? -10.503 5.072 -4.391 1.00 76.62 83 ILE A N 1
ATOM 651 C CA . ILE A 1 83 ? -10.436 4.925 -2.926 1.00 76.62 83 ILE A CA 1
ATOM 652 C C . ILE A 1 83 ? -11.413 5.892 -2.242 1.00 76.62 83 ILE A C 1
ATOM 654 O O . ILE A 1 83 ? -12.210 5.487 -1.398 1.00 76.62 83 ILE A O 1
ATOM 658 N N . ALA A 1 84 ? -11.407 7.171 -2.632 1.00 70.94 84 ALA A N 1
ATOM 659 C CA . ALA A 1 84 ? -12.324 8.163 -2.073 1.00 70.94 84 ALA A CA 1
ATOM 660 C C . ALA A 1 84 ? -13.798 7.805 -2.332 1.00 70.94 84 ALA A C 1
ATOM 662 O O . ALA A 1 84 ? -14.637 7.991 -1.455 1.00 70.94 84 ALA A O 1
ATOM 663 N N . SER A 1 85 ? -14.109 7.244 -3.506 1.00 71.75 85 SER A N 1
ATOM 664 C CA . SER A 1 85 ? -15.459 6.775 -3.825 1.00 71.75 85 SER A CA 1
ATOM 665 C C . SER A 1 85 ? -15.860 5.537 -3.027 1.00 71.75 85 SER A C 1
ATOM 667 O O . SER A 1 85 ? -17.022 5.422 -2.659 1.00 71.75 85 SER A O 1
ATOM 669 N N . SER A 1 86 ? -14.933 4.625 -2.706 1.00 66.88 86 SER A N 1
ATOM 670 C CA . SER A 1 86 ? -15.259 3.468 -1.866 1.00 66.88 86 SER A CA 1
ATOM 671 C C . SER A 1 86 ? -15.527 3.871 -0.417 1.00 66.88 86 SER A C 1
ATOM 673 O O . SER A 1 86 ? -16.381 3.265 0.217 1.00 66.88 86 SER A O 1
ATOM 675 N N . ILE A 1 87 ? -14.890 4.941 0.079 1.00 62.84 87 ILE A N 1
ATOM 676 C CA . ILE A 1 87 ? -15.120 5.466 1.436 1.00 62.84 87 ILE A CA 1
ATOM 677 C C . ILE A 1 87 ? -16.569 5.937 1.627 1.00 62.84 87 ILE A C 1
ATOM 679 O O . ILE A 1 87 ? -17.127 5.741 2.698 1.00 62.84 87 ILE A O 1
ATOM 683 N N . THR A 1 88 ? -17.230 6.469 0.592 1.00 58.66 88 THR A N 1
ATOM 684 C CA . THR A 1 88 ? -18.662 6.824 0.684 1.00 58.66 88 THR A CA 1
ATOM 685 C C . THR A 1 88 ? -19.614 5.627 0.778 1.00 58.66 88 THR A C 1
ATOM 687 O O . THR A 1 88 ? -20.782 5.823 1.100 1.00 58.66 88 THR A O 1
ATOM 690 N N . TYR A 1 89 ? -19.142 4.406 0.511 1.00 54.03 89 TYR A N 1
ATOM 691 C CA . TYR A 1 89 ? -19.933 3.176 0.644 1.00 54.03 89 TYR A CA 1
ATOM 692 C C . TYR A 1 89 ? -19.570 2.360 1.889 1.00 54.03 89 TYR A C 1
ATOM 694 O O . TYR A 1 89 ? -20.208 1.339 2.145 1.00 54.03 89 TYR A O 1
ATOM 702 N N . LEU A 1 90 ? -18.561 2.786 2.655 1.00 55.91 90 LEU A N 1
ATOM 703 C CA . LEU A 1 90 ? -18.179 2.120 3.893 1.00 55.91 90 LEU A CA 1
ATOM 704 C C . LEU A 1 90 ? -19.050 2.655 5.043 1.00 55.91 90 LEU A C 1
ATOM 706 O O . LEU A 1 90 ? -19.160 3.874 5.203 1.00 55.91 90 LEU A O 1
ATOM 710 N N . PRO A 1 91 ? -19.707 1.781 5.829 1.00 55.59 91 PRO A N 1
ATOM 711 C CA . PRO A 1 91 ? -20.419 2.210 7.026 1.00 55.59 91 PRO A CA 1
ATOM 712 C C . PRO A 1 91 ? -19.441 2.902 7.983 1.00 55.59 91 PRO A C 1
ATOM 714 O O . PRO A 1 91 ? -18.315 2.436 8.160 1.00 55.59 91 PRO A O 1
ATOM 717 N N . CYS A 1 92 ? -19.859 4.020 8.587 1.00 54.69 92 CYS A N 1
ATOM 718 C CA . CYS A 1 92 ? -19.048 4.714 9.585 1.00 54.69 92 CYS A CA 1
ATOM 719 C C . CYS A 1 92 ? -18.657 3.735 10.698 1.00 54.69 92 CYS A C 1
ATOM 721 O O . CYS A 1 92 ? -19.521 3.130 11.331 1.00 54.69 92 CYS A O 1
ATOM 723 N N . LEU A 1 93 ? -17.353 3.572 10.922 1.00 57.88 93 LEU A N 1
ATOM 724 C CA . LEU A 1 93 ? -16.835 2.781 12.030 1.00 57.88 93 LEU A CA 1
ATOM 725 C C . LEU A 1 93 ? -17.027 3.596 13.317 1.00 57.88 93 LEU A C 1
ATOM 727 O O . LEU A 1 93 ? -16.261 4.518 13.587 1.00 57.88 93 LEU A O 1
ATOM 731 N N . ASP A 1 94 ? -18.063 3.271 14.091 1.00 55.53 94 ASP A N 1
ATOM 732 C CA . ASP A 1 94 ? -18.379 3.926 15.375 1.00 55.53 94 ASP A CA 1
ATOM 733 C C . ASP A 1 94 ? -17.441 3.494 16.527 1.00 55.53 94 ASP A C 1
ATOM 735 O O . ASP A 1 94 ? -17.543 4.001 17.645 1.00 55.53 94 ASP A O 1
ATOM 739 N N . GLU A 1 95 ? -16.498 2.578 16.274 1.00 58.69 95 GLU A N 1
ATOM 740 C CA . GLU A 1 95 ? -15.573 2.046 17.279 1.00 58.69 95 GLU A CA 1
ATOM 741 C C . GLU A 1 95 ? -14.114 2.505 17.093 1.00 58.69 95 GLU A C 1
ATOM 743 O O . GLU A 1 95 ? -13.625 2.640 15.964 1.00 58.69 95 GLU A O 1
ATOM 748 N N . PRO A 1 96 ? -13.356 2.676 18.198 1.00 61.31 96 PRO A N 1
ATOM 749 C CA . PRO A 1 96 ? -11.931 2.976 18.136 1.00 61.31 96 PRO A CA 1
ATOM 750 C C . PRO A 1 96 ? -11.148 1.818 17.492 1.00 61.31 96 PRO A C 1
ATOM 752 O O . PRO A 1 96 ? -10.984 0.732 18.056 1.00 61.31 96 PRO A O 1
ATOM 755 N N . CYS A 1 97 ? -10.626 2.075 16.296 1.00 59.44 97 CYS A N 1
ATOM 756 C CA . CYS A 1 97 ? -9.717 1.182 15.582 1.00 59.44 97 CYS A CA 1
ATOM 757 C C . CYS A 1 97 ? -8.287 1.304 16.132 1.00 59.44 97 CYS A C 1
ATOM 759 O O . CYS A 1 97 ? -7.914 2.342 16.683 1.00 59.44 97 CYS A O 1
ATOM 761 N N . ASN A 1 98 ? -7.459 0.270 15.953 1.00 57.88 98 ASN A N 1
ATOM 762 C CA . ASN A 1 98 ? -6.024 0.402 16.228 1.00 57.88 98 ASN A CA 1
ATOM 763 C C . ASN A 1 98 ? -5.419 1.444 15.272 1.00 57.88 98 ASN A C 1
ATOM 765 O O . ASN A 1 98 ? -5.565 1.327 14.053 1.00 57.88 98 ASN A O 1
ATOM 769 N N . SER A 1 99 ? -4.740 2.458 15.810 1.00 51.69 99 SER A N 1
ATOM 770 C CA . SER A 1 99 ? -4.024 3.441 14.995 1.00 51.69 99 SER A CA 1
ATOM 771 C C . SER A 1 99 ? -2.733 2.836 14.430 1.00 51.69 99 SER A C 1
ATOM 773 O O . SER A 1 99 ? -2.185 1.874 14.964 1.00 51.69 99 SER A O 1
ATOM 775 N N . LEU A 1 100 ? -2.189 3.422 13.359 1.00 50.75 100 LEU A N 1
ATOM 776 C CA . LEU A 1 100 ? -0.890 3.001 12.810 1.00 50.75 100 LEU A CA 1
ATOM 777 C C . LEU A 1 100 ? 0.247 3.085 13.848 1.00 50.75 100 LEU A C 1
ATOM 779 O O . LEU A 1 100 ? 1.191 2.305 13.768 1.00 50.75 100 LEU A O 1
ATOM 783 N N . SER A 1 101 ? 0.135 3.971 14.845 1.00 48.59 101 SER A N 1
ATOM 784 C CA . SER A 1 101 ? 1.058 4.018 15.985 1.00 48.59 101 SER A CA 1
ATOM 785 C C . SER A 1 101 ? 0.937 2.773 16.877 1.00 48.59 101 SER A C 1
ATOM 787 O O . SER A 1 101 ? 1.956 2.191 17.227 1.00 48.59 101 SER A O 1
ATOM 789 N N . ASP A 1 102 ? -0.286 2.298 17.154 1.00 50.56 102 ASP A N 1
ATOM 790 C CA . ASP A 1 102 ? -0.533 1.056 17.909 1.00 50.56 102 ASP A CA 1
ATOM 791 C C . ASP A 1 102 ? -0.036 -0.194 17.147 1.00 50.56 102 ASP A C 1
ATOM 793 O O . ASP A 1 102 ? 0.321 -1.209 17.750 1.00 50.56 102 ASP A O 1
ATOM 797 N N . LEU A 1 103 ? -0.030 -0.142 15.809 1.00 48.00 103 LEU A N 1
ATOM 798 C CA . LEU A 1 103 ? 0.513 -1.196 14.948 1.00 48.00 103 LEU A CA 1
ATOM 799 C C . LEU A 1 103 ? 2.042 -1.166 14.877 1.00 48.00 103 LEU A C 1
ATOM 801 O O . LEU A 1 103 ? 2.633 -2.239 14.841 1.00 48.00 103 LEU A O 1
ATOM 805 N N . SER A 1 104 ? 2.682 0.009 14.902 1.00 42.75 104 SER A N 1
ATOM 806 C CA . SER A 1 104 ? 4.149 0.141 14.914 1.00 42.75 104 SER A CA 1
ATOM 807 C C . SER A 1 104 ? 4.785 -0.592 16.100 1.00 42.75 104 SER A C 1
ATOM 809 O O . SER A 1 104 ? 5.797 -1.265 15.926 1.00 42.75 104 SER A O 1
ATOM 811 N N . ASP A 1 105 ? 4.158 -0.546 17.278 1.00 43.62 105 ASP A N 1
ATOM 812 C CA . ASP A 1 105 ? 4.637 -1.266 18.467 1.00 43.62 105 ASP A CA 1
ATOM 813 C C . ASP A 1 105 ? 4.481 -2.794 18.347 1.00 43.62 105 ASP A C 1
ATOM 815 O O . ASP A 1 105 ? 5.259 -3.556 18.928 1.00 43.62 105 ASP A O 1
ATOM 819 N N . LYS A 1 106 ? 3.501 -3.259 17.557 1.00 42.91 106 LYS A N 1
ATOM 820 C CA . LYS A 1 106 ? 3.243 -4.684 17.280 1.00 42.91 106 LYS A CA 1
ATOM 821 C C . LYS A 1 106 ? 3.986 -5.216 16.051 1.00 42.91 106 LYS A C 1
ATOM 823 O O . LYS A 1 106 ? 4.141 -6.427 15.931 1.00 42.91 106 LYS A O 1
ATOM 828 N N . LEU A 1 107 ? 4.454 -4.344 15.155 1.00 39.69 107 LEU A N 1
ATOM 829 C CA . LEU A 1 107 ? 5.198 -4.700 13.942 1.00 39.69 107 LEU A CA 1
ATOM 830 C C . LEU A 1 107 ? 6.707 -4.861 14.190 1.00 39.69 107 LEU A C 1
ATOM 832 O O . LEU A 1 107 ? 7.497 -4.772 13.249 1.00 39.69 107 LEU A O 1
ATOM 836 N N . HIS A 1 108 ? 7.123 -5.130 15.432 1.00 36.19 108 HIS A N 1
ATOM 837 C CA . HIS A 1 108 ? 8.434 -5.713 15.697 1.00 36.19 108 HIS A CA 1
ATOM 838 C C . HIS A 1 108 ? 8.498 -7.112 15.058 1.00 36.19 108 HIS A C 1
ATOM 840 O O . HIS A 1 108 ? 8.209 -8.121 15.687 1.00 36.19 108 HIS A O 1
ATOM 846 N N . LEU A 1 109 ? 8.866 -7.125 13.774 1.00 36.75 109 LEU A N 1
ATOM 847 C CA . LEU A 1 109 ? 9.590 -8.179 13.069 1.00 36.75 109 LEU A CA 1
ATOM 848 C C . LEU A 1 109 ? 9.074 -9.612 13.279 1.00 36.75 109 LEU A C 1
ATOM 850 O O . LEU A 1 109 ? 9.643 -10.383 14.042 1.00 36.75 109 LEU A O 1
ATOM 854 N N . ASN A 1 110 ? 8.130 -10.021 12.431 1.00 27.50 110 ASN A N 1
ATOM 855 C CA . ASN A 1 110 ? 8.169 -11.371 11.863 1.00 27.50 110 ASN A CA 1
ATOM 856 C C . ASN A 1 110 ? 8.646 -11.273 10.407 1.00 27.50 110 ASN A C 1
ATOM 858 O O . ASN A 1 110 ? 7.894 -11.492 9.462 1.00 27.50 110 ASN A O 1
ATOM 862 N N . VAL A 1 111 ? 9.922 -10.916 10.233 1.00 29.03 111 VAL A N 1
ATOM 863 C CA . VAL A 1 111 ? 10.676 -11.342 9.048 1.00 29.03 111 VAL A CA 1
ATOM 864 C C . VAL A 1 111 ? 11.110 -12.767 9.356 1.00 29.03 111 VAL A C 1
ATOM 866 O O . VAL A 1 111 ? 12.139 -12.998 9.988 1.00 29.03 111 VAL A O 1
ATOM 869 N N . THR A 1 112 ? 10.253 -13.727 9.024 1.00 25.31 112 THR A N 1
ATOM 870 C CA . THR A 1 112 ? 10.644 -15.134 9.045 1.00 25.31 112 THR A CA 1
ATOM 871 C C . THR A 1 112 ? 11.367 -15.426 7.734 1.00 25.31 112 THR A C 1
ATOM 873 O O . THR A 1 112 ? 10.842 -15.135 6.660 1.00 25.31 112 THR A O 1
ATOM 876 N N . SER A 1 113 ? 12.604 -15.905 7.887 1.00 28.89 113 SER A N 1
ATOM 877 C CA . SER A 1 113 ? 13.477 -16.470 6.853 1.00 28.89 113 SER A CA 1
ATOM 878 C C . SER A 1 113 ? 12.792 -17.507 5.969 1.00 28.89 113 SER A C 1
ATOM 880 O O . SER A 1 113 ? 11.850 -18.174 6.449 1.00 28.89 113 SER A O 1
#

InterPro domains:
  IPR003511 HORMA domain [PF02301] (6-95)
  IPR003511 HORMA domain [PS50815] (1-113)
  IPR036570 HORMA domain superfamily [G3DSA:3.30.900.10] (1-101)
  IPR036570 HORMA domain superfamily [SSF56019] (2-97)
  IPR045091 Mad2-like [PTHR11842] (1-97)

Radius of gyration: 16.95 Å; chains: 1; bounding box: 38×32×42 Å